Protein AF-A0A961PX76-F1 (afdb_monomer)

Radius of gyration: 16.4 Å; Cα contacts (8 Å, |Δi|>4): 57; chains: 1; bounding box: 44×27×39 Å

Structure (mmCIF, N/CA/C/O backbone):
data_AF-A0A961PX76-F1
#
_entry.id   AF-A0A961PX76-F1
#
loop_
_atom_site.group_PDB
_atom_site.id
_atom_site.type_symbol
_atom_site.label_atom_id
_atom_site.label_alt_id
_atom_site.label_comp_id
_atom_site.label_asym_id
_atom_site.label_entity_id
_atom_site.label_seq_id
_atom_site.pdbx_PDB_ins_code
_atom_site.Cartn_x
_atom_site.Cartn_y
_atom_site.Cartn_z
_atom_site.occupancy
_atom_site.B_iso_or_equiv
_atom_site.auth_seq_id
_atom_site.auth_comp_id
_atom_site.auth_asym_id
_atom_site.auth_atom_id
_atom_site.pdbx_PDB_model_num
ATOM 1 N N . ASP A 1 1 ? 16.972 -18.430 8.134 1.00 35.00 1 ASP A N 1
ATOM 2 C CA . ASP A 1 1 ? 16.895 -17.185 7.349 1.00 35.00 1 ASP A CA 1
ATOM 3 C C . ASP A 1 1 ? 16.097 -17.425 6.084 1.00 35.00 1 ASP A C 1
ATOM 5 O O . ASP A 1 1 ? 16.398 -18.370 5.367 1.00 35.00 1 ASP A O 1
ATOM 9 N N . VAL A 1 2 ? 15.026 -16.662 5.852 1.00 33.31 2 VAL A N 1
ATOM 10 C CA . VAL A 1 2 ? 14.246 -16.749 4.605 1.00 33.31 2 VAL A CA 1
ATOM 11 C C . VAL A 1 2 ? 14.569 -15.510 3.787 1.00 33.31 2 VAL A C 1
ATOM 13 O O . VAL A 1 2 ? 13.927 -14.470 3.909 1.00 33.31 2 VAL A O 1
ATOM 16 N N . GLU A 1 3 ? 15.621 -15.618 2.987 1.00 38.56 3 GLU A N 1
ATOM 17 C CA . GLU A 1 3 ? 15.959 -14.637 1.967 1.00 38.56 3 GLU A CA 1
ATOM 18 C C . GLU A 1 3 ? 14.963 -14.769 0.802 1.00 38.56 3 GLU A C 1
ATOM 20 O O . GLU A 1 3 ? 15.028 -15.699 0.001 1.00 38.56 3 GLU A O 1
ATOM 25 N N . TYR A 1 4 ? 14.009 -13.839 0.710 1.00 48.41 4 TYR A N 1
ATOM 26 C CA . TYR A 1 4 ? 13.098 -13.677 -0.433 1.00 48.41 4 TYR A CA 1
ATOM 27 C C . TYR A 1 4 ? 13.863 -13.127 -1.661 1.00 48.41 4 TYR A C 1
ATOM 29 O O . TYR A 1 4 ? 13.636 -12.005 -2.114 1.00 48.41 4 TYR A O 1
ATOM 37 N N . LEU A 1 5 ? 14.823 -13.892 -2.187 1.00 47.50 5 LEU A N 1
ATOM 38 C CA . LEU A 1 5 ? 15.730 -13.442 -3.252 1.00 47.50 5 LEU A CA 1
ATOM 39 C C . LEU A 1 5 ? 15.156 -13.524 -4.682 1.00 47.50 5 LEU A C 1
ATOM 41 O O . LEU A 1 5 ? 15.677 -12.830 -5.552 1.00 47.50 5 LEU A O 1
ATOM 45 N N . ASP A 1 6 ? 14.051 -14.242 -4.919 1.00 57.62 6 ASP A N 1
ATOM 46 C CA . ASP A 1 6 ? 13.464 -14.432 -6.267 1.00 57.62 6 ASP A CA 1
ATOM 47 C C . ASP A 1 6 ? 12.213 -13.576 -6.554 1.00 57.62 6 ASP A C 1
ATOM 49 O O . ASP A 1 6 ? 11.409 -13.865 -7.442 1.00 57.62 6 ASP A O 1
ATOM 53 N N . GLY A 1 7 ? 12.014 -12.492 -5.803 1.00 65.19 7 GLY A N 1
ATOM 54 C CA . GLY A 1 7 ? 10.954 -11.528 -6.094 1.00 65.19 7 GLY A CA 1
ATOM 55 C C . GLY A 1 7 ? 11.289 -10.659 -7.316 1.00 65.19 7 GLY A C 1
ATOM 56 O O . GLY A 1 7 ? 12.454 -10.315 -7.530 1.00 65.19 7 GLY A O 1
ATOM 57 N N . PRO A 1 8 ? 10.292 -10.198 -8.098 1.00 76.25 8 PRO A N 1
ATOM 58 C CA . PRO A 1 8 ? 10.538 -9.275 -9.213 1.00 76.25 8 PRO A CA 1
ATOM 59 C C . PRO A 1 8 ? 11.103 -7.922 -8.730 1.00 76.25 8 PRO A C 1
ATOM 61 O O . PRO A 1 8 ? 11.647 -7.143 -9.517 1.00 76.25 8 PRO A O 1
ATOM 64 N N . PHE A 1 9 ? 10.999 -7.661 -7.428 1.00 82.69 9 PHE A N 1
ATOM 65 C CA . PHE A 1 9 ? 11.474 -6.475 -6.744 1.00 82.69 9 PHE A CA 1
ATOM 66 C C . PHE A 1 9 ? 12.948 -6.591 -6.343 1.00 82.69 9 PHE A C 1
ATOM 68 O O . PHE A 1 9 ? 13.419 -7.609 -5.833 1.00 82.69 9 PHE A O 1
ATOM 75 N N . ARG A 1 10 ? 13.686 -5.509 -6.568 1.00 85.31 10 ARG A N 1
ATOM 76 C CA . ARG A 1 10 ? 14.980 -5.242 -5.951 1.00 85.31 10 ARG A CA 1
ATOM 77 C C . ARG A 1 10 ? 14.787 -4.843 -4.491 1.00 85.31 10 ARG A C 1
ATOM 79 O O . ARG A 1 10 ? 15.524 -5.323 -3.640 1.00 85.31 10 ARG A O 1
ATOM 86 N N . TYR A 1 11 ? 13.783 -4.012 -4.222 1.00 86.31 11 TYR A N 1
ATOM 87 C CA . TYR A 1 11 ? 13.253 -3.777 -2.885 1.00 86.31 11 TYR A CA 1
ATOM 88 C C . TYR A 1 11 ? 11.756 -3.483 -2.951 1.00 86.31 11 TYR A C 1
ATOM 90 O O . TYR A 1 11 ? 11.233 -3.041 -3.975 1.00 86.31 11 TYR A O 1
ATOM 98 N N . LEU A 1 12 ? 11.092 -3.729 -1.829 1.00 86.88 12 LEU A N 1
ATOM 99 C CA . LEU A 1 12 ? 9.708 -3.374 -1.574 1.00 86.88 12 LEU A CA 1
ATOM 100 C C . LEU A 1 12 ? 9.619 -2.985 -0.099 1.00 86.88 12 LEU A C 1
ATOM 102 O O . LEU A 1 12 ? 9.770 -3.831 0.778 1.00 86.88 12 LEU A O 1
ATOM 106 N N . ASN A 1 13 ? 9.390 -1.706 0.155 1.00 87.25 13 ASN A N 1
ATOM 107 C CA . ASN A 1 13 ? 9.190 -1.134 1.471 1.00 87.25 13 ASN A CA 1
ATOM 108 C C . ASN A 1 13 ? 7.721 -0.748 1.593 1.00 87.25 13 ASN A C 1
ATOM 110 O O . ASN A 1 13 ? 7.229 0.086 0.837 1.00 87.25 13 ASN A O 1
ATOM 114 N N . ASN A 1 14 ? 7.013 -1.330 2.550 1.00 89.06 14 ASN A N 1
ATOM 115 C CA . ASN A 1 14 ? 5.639 -0.956 2.844 1.00 89.06 14 ASN A CA 1
ATOM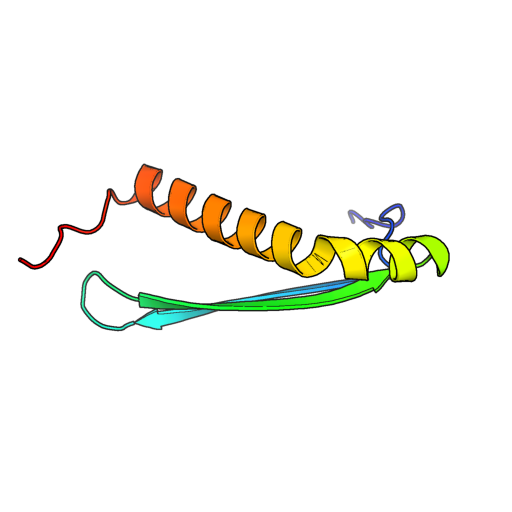 116 C C . ASN A 1 14 ? 5.515 -0.560 4.310 1.00 89.06 14 ASN A C 1
ATOM 118 O O . ASN A 1 14 ? 6.085 -1.209 5.186 1.00 89.06 14 ASN A O 1
ATOM 122 N N . HIS A 1 15 ? 4.725 0.469 4.585 1.00 89.56 15 HIS A N 1
ATOM 123 C CA . HIS A 1 15 ? 4.343 0.793 5.948 1.00 89.56 15 HIS A CA 1
ATOM 124 C C . HIS A 1 15 ? 2.872 1.168 6.027 1.00 89.56 15 HIS A C 1
ATOM 126 O O . HIS A 1 15 ? 2.284 1.715 5.094 1.00 89.56 15 HIS A O 1
ATOM 132 N N . TRP A 1 16 ? 2.299 0.826 7.171 1.00 91.56 16 TRP A N 1
ATOM 133 C CA . TRP A 1 16 ? 0.949 1.184 7.553 1.00 91.56 16 TRP A CA 1
ATOM 134 C C . TRP A 1 16 ? 1.048 2.017 8.813 1.00 91.56 16 TRP A C 1
ATOM 136 O O . TRP A 1 16 ? 1.730 1.625 9.764 1.00 91.56 16 TRP A O 1
ATOM 146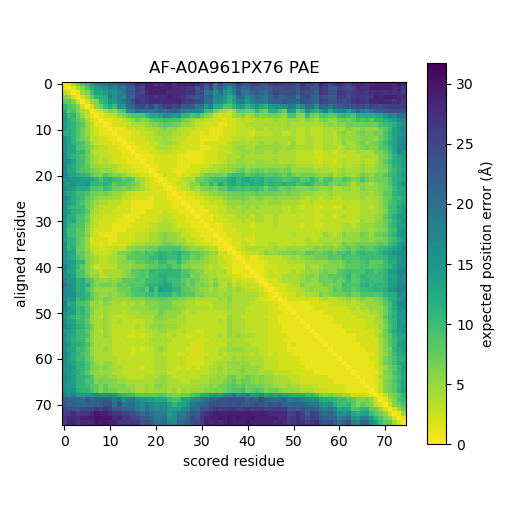 N N . LYS A 1 17 ? 0.361 3.148 8.822 1.00 92.69 17 LYS A N 1
ATOM 147 C CA . LYS A 1 17 ? 0.193 3.967 10.010 1.00 92.69 17 LYS A CA 1
ATOM 148 C C . LYS A 1 17 ? -1.294 4.091 10.289 1.00 92.69 17 LYS A C 1
ATOM 150 O O . LYS A 1 17 ? -2.090 4.324 9.387 1.00 92.69 17 LYS A O 1
ATOM 155 N N . PHE A 1 18 ? -1.642 3.892 11.550 1.00 91.62 18 PHE A N 1
ATOM 156 C CA . PHE A 1 18 ? -3.010 3.963 12.033 1.00 91.62 18 PHE A CA 1
ATOM 157 C C . PHE A 1 18 ? -3.087 5.122 13.013 1.00 91.62 18 PHE A C 1
ATOM 159 O O . PHE A 1 18 ? -2.497 5.061 14.093 1.00 91.62 18 PHE A O 1
ATOM 166 N N . GLU A 1 19 ? -3.784 6.183 12.629 1.00 93.62 19 GLU A N 1
ATOM 167 C CA . GLU A 1 19 ? -4.023 7.337 13.486 1.00 93.62 19 GLU A CA 1
ATOM 168 C C . GLU A 1 19 ? -5.435 7.248 14.073 1.00 93.62 19 GLU A C 1
ATOM 170 O O . GLU A 1 19 ? -6.410 7.284 13.322 1.00 93.62 19 GLU A O 1
ATOM 175 N N . PRO A 1 20 ? -5.604 7.126 15.400 1.00 91.62 20 PRO A N 1
ATOM 176 C CA . PRO A 1 20 ? -6.931 7.115 16.005 1.00 91.62 20 PRO A CA 1
ATOM 177 C C . PRO A 1 20 ? -7.704 8.408 15.698 1.00 91.62 20 PRO A C 1
ATOM 179 O O . PRO A 1 20 ? -7.193 9.511 15.895 1.00 91.62 20 PRO A O 1
ATOM 182 N N . ARG A 1 21 ? -8.958 8.276 15.253 1.00 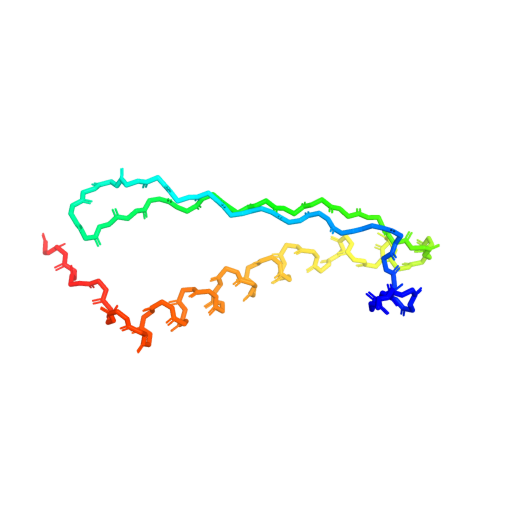91.88 21 ARG A N 1
ATOM 183 C CA . ARG A 1 21 ? -9.895 9.393 15.006 1.00 91.88 21 ARG A CA 1
ATOM 184 C C . ARG A 1 21 ? -11.134 9.328 15.915 1.00 91.88 21 ARG A C 1
ATOM 186 O O . ARG A 1 21 ? -12.109 10.040 15.697 1.00 91.88 21 ARG A O 1
ATOM 193 N N . GLY A 1 22 ? -11.081 8.487 16.946 1.00 85.81 22 GLY A N 1
ATOM 194 C CA . GLY A 1 22 ? -12.141 8.238 17.919 1.00 85.81 22 GLY A CA 1
ATOM 195 C C . GLY A 1 22 ? -11.952 6.868 18.572 1.00 85.81 22 GLY A C 1
ATOM 196 O O . GLY A 1 22 ? -10.962 6.185 18.316 1.00 85.81 22 GLY A O 1
ATOM 197 N N . GLU A 1 23 ? -12.907 6.430 19.393 1.00 83.31 23 GLU A N 1
ATOM 198 C CA . GLU A 1 23 ? -12.821 5.129 20.084 1.00 83.31 23 GLU A CA 1
ATOM 199 C C . GLU A 1 23 ? -12.959 3.923 19.141 1.00 83.31 23 GLU A C 1
ATOM 201 O O . GLU A 1 23 ? -12.490 2.829 19.444 1.00 83.31 23 GLU A O 1
ATOM 206 N N . ARG A 1 24 ? -13.616 4.112 17.991 1.00 83.44 24 ARG A N 1
ATOM 207 C CA . ARG A 1 24 ? -13.924 3.046 17.023 1.00 83.44 24 ARG A CA 1
ATOM 208 C C . ARG A 1 24 ? -13.579 3.406 15.578 1.00 83.44 24 ARG A C 1
ATOM 210 O O . ARG A 1 24 ? -14.031 2.734 14.655 1.00 83.44 24 ARG A O 1
ATOM 217 N N . SER A 1 25 ? -12.800 4.463 15.377 1.00 84.12 25 SER A N 1
ATOM 218 C CA . SER A 1 25 ? -12.367 4.914 14.057 1.00 84.12 25 SER A CA 1
ATOM 219 C C . SER A 1 25 ? -10.877 5.228 14.063 1.00 84.12 25 SER A C 1
ATOM 221 O O . SER A 1 25 ? -10.314 5.716 15.046 1.00 84.12 25 SER A O 1
ATOM 223 N N . CYS A 1 26 ? -10.229 4.952 12.940 1.00 88.38 26 CYS A N 1
ATOM 224 C CA . CYS A 1 26 ? -8.871 5.389 12.678 1.00 88.38 26 CYS A CA 1
ATOM 225 C C . CYS A 1 26 ? -8.764 5.841 11.229 1.00 88.38 26 CYS A C 1
ATOM 227 O O . CYS A 1 26 ? -9.501 5.374 10.360 1.00 88.38 26 CYS A O 1
ATOM 229 N N . GLU A 1 27 ? -7.853 6.766 10.999 1.00 90.19 27 GLU A N 1
ATOM 230 C CA . GLU A 1 27 ? -7.344 7.080 9.682 1.00 90.19 27 GLU A CA 1
ATOM 231 C C . GLU A 1 27 ? -6.163 6.158 9.390 1.00 90.19 27 GLU A C 1
ATOM 233 O O . GLU A 1 27 ? -5.372 5.833 10.282 1.00 90.19 27 GLU A O 1
ATOM 238 N N . VAL A 1 28 ? -6.091 5.688 8.149 1.00 89.88 28 VAL A N 1
ATOM 239 C CA . VAL A 1 28 ? -5.091 4.721 7.713 1.00 89.88 28 VAL A CA 1
ATOM 240 C C . VAL A 1 28 ? -4.236 5.362 6.636 1.00 89.88 28 VAL A C 1
ATOM 242 O O . VAL A 1 28 ? -4.708 5.565 5.520 1.00 89.88 28 VAL A O 1
ATOM 245 N N . ASP A 1 29 ? -2.967 5.604 6.952 1.00 90.88 29 ASP A N 1
ATOM 246 C CA . ASP A 1 29 ? -1.975 5.968 5.949 1.00 90.88 29 ASP A CA 1
ATOM 247 C C . ASP A 1 29 ? -1.286 4.698 5.465 1.00 90.88 29 ASP A C 1
ATOM 249 O O . ASP A 1 29 ? -0.645 3.969 6.234 1.00 90.88 29 ASP A O 1
ATOM 253 N N . PHE A 1 30 ? -1.410 4.436 4.168 1.00 89.44 30 PHE A N 1
ATOM 254 C CA . PHE A 1 30 ? -0.719 3.339 3.515 1.00 89.44 30 PHE A CA 1
ATOM 255 C C . PHE A 1 30 ? 0.314 3.874 2.534 1.00 89.44 30 PHE A C 1
ATOM 257 O O . PHE A 1 30 ? -0.009 4.625 1.614 1.00 89.44 30 PHE A O 1
ATOM 264 N N . PHE A 1 31 ? 1.554 3.432 2.708 1.00 89.69 31 PHE A N 1
ATOM 265 C CA . PHE A 1 31 ? 2.664 3.797 1.846 1.00 89.69 31 PHE A CA 1
ATOM 266 C C . PHE A 1 31 ? 3.379 2.559 1.330 1.00 89.69 31 PHE A C 1
ATOM 268 O O . PHE A 1 31 ? 3.618 1.594 2.065 1.00 89.69 31 PHE A O 1
ATOM 275 N N . VAL A 1 32 ? 3.776 2.635 0.064 1.00 87.81 32 VAL A N 1
ATOM 276 C CA . VAL A 1 32 ? 4.594 1.629 -0.600 1.00 87.81 32 VAL A CA 1
ATOM 277 C C . VAL A 1 32 ? 5.636 2.330 -1.457 1.00 87.81 32 VAL A C 1
ATOM 279 O O . VAL A 1 32 ? 5.298 3.185 -2.271 1.00 87.81 32 VAL A O 1
ATOM 282 N N . ASP A 1 33 ? 6.882 1.906 -1.304 1.00 87.75 33 ASP A N 1
ATOM 283 C CA . ASP A 1 33 ? 8.014 2.283 -2.138 1.00 87.75 33 ASP A CA 1
ATOM 284 C C . ASP A 1 33 ? 8.716 1.018 -2.634 1.00 87.75 33 ASP A C 1
ATOM 286 O O . ASP A 1 33 ? 8.902 0.064 -1.879 1.00 87.75 33 ASP A O 1
ATOM 290 N N . PHE A 1 34 ? 9.055 0.959 -3.917 1.00 85.94 34 PHE A N 1
ATOM 291 C CA . PHE A 1 34 ? 9.592 -0.255 -4.524 1.00 85.94 34 PHE A CA 1
ATOM 292 C C . PHE A 1 34 ? 10.419 0.037 -5.772 1.00 85.94 34 PHE A C 1
ATOM 294 O O . PHE A 1 34 ? 10.182 0.989 -6.514 1.00 85.94 34 PHE A O 1
ATOM 301 N N . GLU A 1 35 ? 11.324 -0.888 -6.073 1.00 86.12 35 GLU A N 1
ATOM 302 C CA . GLU A 1 35 ? 12.068 -0.923 -7.328 1.00 86.12 35 GLU A CA 1
ATOM 303 C C . GLU A 1 35 ? 12.001 -2.333 -7.902 1.00 86.12 35 GLU A C 1
ATOM 305 O O . GLU A 1 35 ? 12.268 -3.303 -7.194 1.00 86.12 35 GLU A O 1
ATOM 310 N N . PHE A 1 36 ? 11.666 -2.472 -9.184 1.00 85.94 36 PHE A N 1
ATOM 311 C CA . PHE A 1 36 ? 11.779 -3.744 -9.892 1.00 85.94 36 PHE A CA 1
ATOM 312 C C . PHE A 1 36 ? 13.207 -3.987 -10.380 1.00 85.94 36 PHE A C 1
ATOM 314 O O . PHE A 1 36 ? 13.889 -3.082 -10.851 1.00 85.94 36 PHE A O 1
ATOM 321 N N . ARG A 1 37 ? 13.634 -5.255 -10.379 1.00 83.00 37 ARG A N 1
ATOM 322 C CA . ARG A 1 37 ? 14.911 -5.673 -10.988 1.00 83.00 37 ARG A CA 1
ATOM 323 C C . ARG A 1 37 ? 14.904 -5.528 -12.512 1.00 83.00 37 ARG A C 1
ATOM 325 O O . ARG A 1 37 ? 15.952 -5.359 -13.126 1.00 83.00 37 ARG A O 1
ATOM 332 N N . SER A 1 38 ? 13.727 -5.624 -13.131 1.00 85.56 38 SER A N 1
ATOM 333 C CA . SER A 1 38 ? 13.554 -5.558 -14.583 1.00 85.56 38 SER A CA 1
ATOM 334 C C . SER A 1 38 ? 13.016 -4.199 -15.015 1.00 85.56 38 SER A C 1
ATOM 336 O O . SER A 1 38 ? 11.910 -3.811 -14.636 1.00 85.56 38 SER A O 1
ATOM 338 N N . ALA A 1 39 ? 13.750 -3.523 -15.902 1.00 83.75 39 ALA A N 1
ATOM 339 C CA . ALA A 1 39 ? 13.317 -2.269 -16.517 1.00 83.75 39 ALA A CA 1
ATOM 340 C C . ALA A 1 39 ? 12.006 -2.416 -17.312 1.00 83.75 39 ALA A C 1
ATOM 342 O O . ALA A 1 39 ? 11.241 -1.460 -17.425 1.00 83.75 39 ALA A O 1
ATOM 343 N N . LEU A 1 40 ? 11.720 -3.612 -17.843 1.00 84.56 40 LEU A N 1
ATOM 344 C CA . LEU A 1 40 ? 10.445 -3.899 -18.501 1.00 84.56 40 LEU A CA 1
ATOM 345 C C . LEU A 1 40 ? 9.296 -3.921 -17.484 1.00 84.56 40 LEU A C 1
ATOM 347 O O . LEU A 1 40 ? 8.281 -3.264 -17.700 1.00 84.56 40 LEU A O 1
ATOM 351 N N . LEU A 1 41 ? 9.472 -4.620 -16.357 1.00 81.56 41 LEU A N 1
ATOM 352 C CA . LEU A 1 41 ? 8.465 -4.666 -15.290 1.00 81.56 41 LEU A CA 1
ATOM 353 C C . LEU A 1 41 ? 8.238 -3.280 -14.674 1.00 81.56 41 LEU A C 1
ATOM 355 O O . LEU A 1 41 ? 7.088 -2.889 -14.484 1.00 81.56 41 LEU A O 1
ATOM 359 N N . GLN A 1 42 ? 9.308 -2.501 -14.471 1.00 82.62 42 GLN A N 1
ATOM 360 C CA . GLN A 1 42 ? 9.230 -1.114 -13.995 1.00 82.62 42 GLN A CA 1
ATOM 361 C C . GLN A 1 42 ? 8.399 -0.218 -14.933 1.00 82.62 42 GLN A C 1
ATOM 363 O O . GLN A 1 42 ? 7.709 0.688 -14.474 1.00 82.62 42 GLN A O 1
ATOM 368 N N . ARG A 1 43 ? 8.427 -0.459 -16.250 1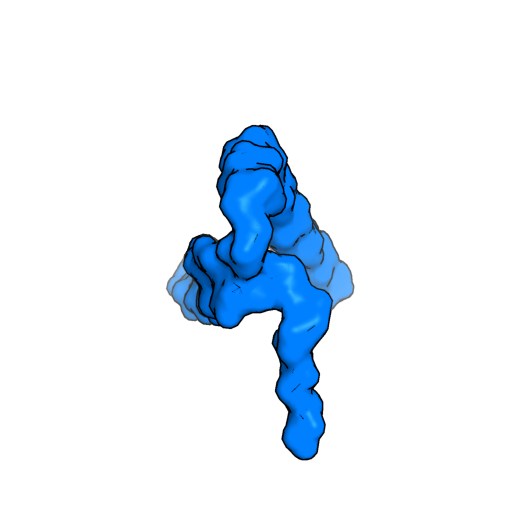.00 82.44 43 ARG A N 1
ATOM 369 C CA . ARG A 1 43 ? 7.618 0.303 -17.220 1.00 82.44 43 ARG A CA 1
ATOM 370 C C . ARG A 1 43 ? 6.158 -0.140 -17.244 1.00 82.44 43 ARG A C 1
ATOM 372 O O . ARG A 1 43 ? 5.274 0.703 -17.350 1.00 82.44 43 ARG A O 1
ATOM 379 N N . ILE A 1 44 ? 5.901 -1.444 -17.145 1.00 84.19 44 ILE A N 1
ATOM 380 C CA . ILE A 1 44 ? 4.537 -1.992 -17.181 1.00 84.19 44 ILE A CA 1
ATOM 381 C C . ILE A 1 44 ? 3.777 -1.639 -15.903 1.00 84.19 44 ILE A C 1
ATOM 383 O O . ILE A 1 44 ? 2.607 -1.263 -15.979 1.00 84.19 44 ILE A O 1
ATOM 387 N N . ILE A 1 45 ? 4.428 -1.725 -14.735 1.00 82.06 45 ILE A N 1
ATOM 388 C CA . ILE A 1 45 ? 3.748 -1.488 -13.458 1.00 82.06 45 ILE A CA 1
ATOM 389 C C . ILE A 1 45 ? 3.145 -0.086 -13.394 1.00 82.06 45 ILE A C 1
ATOM 391 O O . ILE A 1 45 ? 2.033 0.041 -12.904 1.00 82.06 45 ILE A O 1
ATOM 395 N N . GLY A 1 46 ? 3.796 0.940 -13.956 1.00 79.44 46 GLY A N 1
ATOM 396 C CA . GLY A 1 46 ? 3.271 2.309 -13.953 1.00 79.44 46 GLY A CA 1
ATOM 397 C C . GLY A 1 46 ? 1.858 2.424 -14.540 1.00 79.44 46 GLY A C 1
ATOM 398 O O . GLY A 1 46 ? 1.066 3.230 -14.065 1.00 79.44 46 GLY A O 1
ATOM 399 N N . VAL A 1 47 ? 1.505 1.564 -15.503 1.00 85.44 47 VAL A N 1
ATOM 400 C CA . VAL A 1 47 ? 0.174 1.534 -16.135 1.00 85.44 47 VAL A CA 1
ATOM 401 C C . VAL A 1 47 ? -0.903 0.989 -15.191 1.00 85.44 47 VAL A C 1
ATOM 403 O O . VAL A 1 47 ? -2.055 1.407 -15.253 1.00 85.44 47 VAL A O 1
ATOM 406 N N . VAL A 1 48 ? -0.540 0.055 -14.309 1.00 84.19 48 VAL A N 1
ATOM 407 C CA . VAL A 1 48 ? -1.483 -0.667 -13.433 1.00 84.19 48 VAL A CA 1
ATOM 408 C C . VAL A 1 48 ? -1.302 -0.349 -11.949 1.00 84.19 48 VAL A C 1
ATOM 410 O O . VAL A 1 48 ? -2.047 -0.867 -11.119 1.00 84.19 48 VAL A O 1
ATOM 413 N N . PHE A 1 49 ? -0.333 0.498 -11.600 1.00 84.69 49 PHE A N 1
ATOM 414 C CA . PHE A 1 49 ? 0.091 0.729 -10.223 1.00 84.69 49 PHE A CA 1
ATOM 415 C C . PHE A 1 49 ? -1.049 1.261 -9.357 1.00 84.69 49 PHE A C 1
ATOM 417 O O . PHE A 1 49 ? -1.335 0.702 -8.302 1.00 84.69 49 PH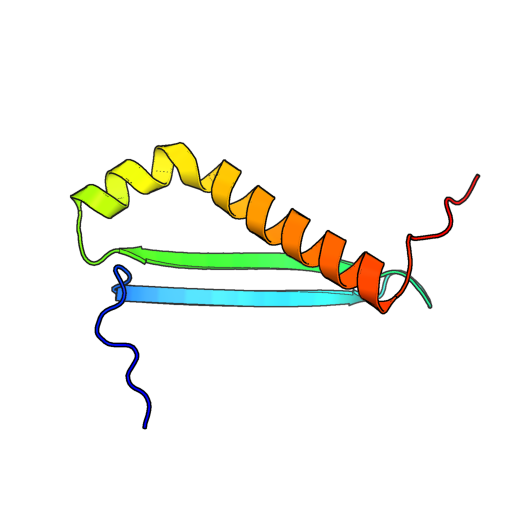E A O 1
ATOM 424 N N . ASN A 1 50 ? -1.761 2.280 -9.843 1.00 86.06 50 ASN A N 1
ATOM 425 C CA . ASN A 1 50 ? -2.889 2.870 -9.123 1.00 86.06 50 ASN A CA 1
ATOM 426 C C . ASN A 1 50 ? -3.984 1.831 -8.813 1.00 86.06 50 ASN A C 1
ATOM 428 O O . ASN A 1 50 ? -4.497 1.752 -7.700 1.00 86.06 50 ASN A O 1
ATOM 432 N N . GLU A 1 51 ? -4.302 0.971 -9.782 1.00 90.31 51 GLU A N 1
ATOM 433 C CA . GLU A 1 51 ? -5.299 -0.085 -9.597 1.00 90.31 51 GLU A CA 1
ATOM 434 C C . GLU A 1 51 ? -4.80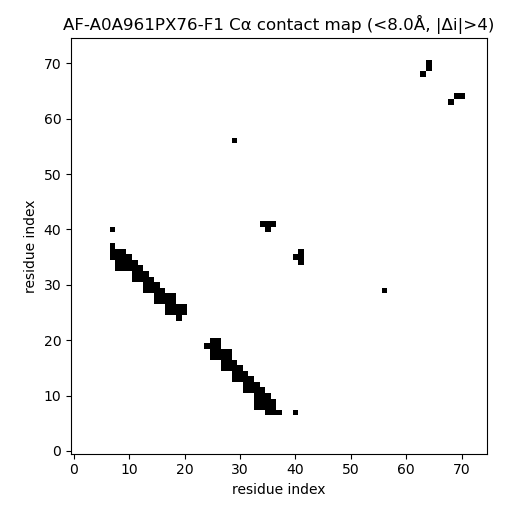5 -1.177 -8.635 1.00 90.31 51 GLU A C 1
ATOM 436 O O . GLU A 1 51 ? -5.577 -1.668 -7.809 1.00 90.31 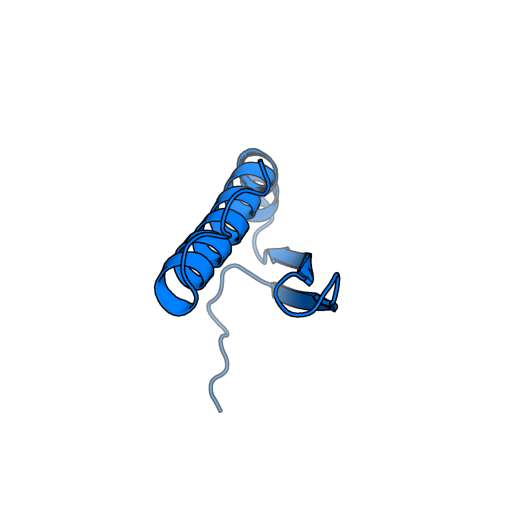51 GLU A O 1
ATOM 441 N N . ALA A 1 52 ? -3.518 -1.531 -8.683 1.00 87.81 52 ALA A N 1
ATOM 442 C CA . ALA A 1 52 ? -2.918 -2.448 -7.719 1.00 87.81 52 ALA A CA 1
ATOM 443 C C . ALA A 1 52 ? -3.005 -1.892 -6.288 1.00 87.81 52 ALA A C 1
ATOM 445 O O . ALA A 1 52 ? -3.428 -2.606 -5.378 1.00 87.81 52 ALA A O 1
ATOM 446 N N . MET A 1 53 ? -2.701 -0.606 -6.101 1.00 87.81 53 MET A N 1
ATOM 447 C CA . MET A 1 53 ? -2.803 0.073 -4.808 1.00 87.81 53 MET A CA 1
ATOM 448 C C . MET A 1 53 ? -4.237 0.090 -4.276 1.00 87.81 53 MET A C 1
ATOM 450 O O . MET A 1 53 ? -4.474 -0.319 -3.138 1.00 87.81 53 MET A O 1
ATOM 454 N N . HIS A 1 54 ? -5.220 0.436 -5.111 1.00 89.69 54 HIS A N 1
ATOM 455 C CA . HIS A 1 54 ? -6.630 0.356 -4.723 1.00 89.69 54 HIS A CA 1
ATOM 456 C C . HIS A 1 54 ? -7.058 -1.061 -4.335 1.00 89.69 54 HIS A C 1
ATOM 458 O O . HIS A 1 54 ? -7.870 -1.244 -3.429 1.00 89.69 54 HIS A O 1
ATOM 464 N N . ARG A 1 55 ? -6.539 -2.098 -5.001 1.00 91.81 55 ARG A N 1
ATOM 465 C CA . ARG A 1 55 ? -6.834 -3.489 -4.624 1.00 91.81 55 ARG A CA 1
ATOM 466 C C . ARG A 1 55 ? -6.279 -3.841 -3.250 1.00 91.81 55 ARG A C 1
ATOM 468 O O . ARG A 1 55 ? -6.975 -4.545 -2.520 1.00 91.81 55 ARG A O 1
ATOM 475 N N . ILE A 1 56 ? -5.091 -3.349 -2.900 1.00 90.31 56 ILE A N 1
ATOM 476 C CA . ILE A 1 56 ? -4.497 -3.557 -1.575 1.00 90.31 56 ILE A CA 1
ATOM 477 C C . ILE A 1 56 ? -5.358 -2.887 -0.501 1.00 90.31 56 ILE A C 1
ATOM 479 O O . ILE A 1 56 ? -5.771 -3.567 0.437 1.00 90.31 56 ILE A O 1
ATOM 483 N N . VAL A 1 57 ? -5.706 -1.607 -0.677 1.00 90.31 57 VAL A N 1
ATOM 484 C CA . VAL A 1 57 ? -6.563 -0.869 0.272 1.00 90.31 57 VAL A CA 1
ATOM 485 C C . VAL A 1 57 ? -7.916 -1.561 0.432 1.00 90.31 57 VAL A C 1
ATOM 487 O O . VAL A 1 57 ? -8.305 -1.909 1.542 1.00 90.31 57 VAL A O 1
ATOM 490 N N . ARG A 1 58 ? -8.586 -1.910 -0.673 1.00 91.38 58 ARG A N 1
ATOM 491 C CA . ARG A 1 58 ? -9.874 -2.620 -0.617 1.00 91.38 58 ARG A CA 1
ATOM 492 C C . ARG A 1 58 ? -9.767 -3.991 0.052 1.00 91.38 58 ARG A C 1
ATOM 494 O O . ARG A 1 58 ? -10.706 -4.437 0.705 1.00 91.38 58 ARG A O 1
ATOM 501 N N . ALA A 1 59 ? -8.668 -4.718 -0.153 1.00 92.31 59 ALA A N 1
ATOM 502 C CA . ALA A 1 59 ? -8.451 -6.001 0.514 1.00 92.31 59 ALA A CA 1
ATOM 503 C C . ALA A 1 59 ? -8.271 -5.824 2.025 1.00 92.31 59 ALA A C 1
ATOM 505 O O . ALA A 1 59 ? -8.841 -6.601 2.795 1.00 92.31 59 ALA A O 1
ATOM 506 N N . PHE A 1 60 ? -7.540 -4.785 2.430 1.00 89.81 60 PHE A N 1
ATOM 507 C CA . PHE A 1 60 ? -7.395 -4.396 3.824 1.00 89.81 60 PHE A CA 1
ATOM 508 C C . PHE A 1 60 ? -8.754 -4.040 4.449 1.00 89.81 60 PHE A C 1
ATOM 510 O O . PHE A 1 60 ? -9.141 -4.657 5.439 1.00 89.81 60 PHE A O 1
ATOM 517 N N . GLU A 1 61 ? -9.528 -3.146 3.828 1.00 88.94 61 GLU A N 1
ATOM 518 C CA . GLU A 1 61 ? -10.861 -2.738 4.297 1.00 88.94 61 GLU A CA 1
ATOM 519 C C . GLU A 1 61 ? -11.820 -3.926 4.424 1.00 88.94 61 GLU A C 1
ATOM 521 O O . GLU A 1 61 ? -12.489 -4.080 5.444 1.00 88.94 61 GLU A O 1
ATOM 526 N N . ARG A 1 62 ? -11.850 -4.826 3.429 1.00 91.81 62 ARG A N 1
ATOM 527 C CA . ARG A 1 62 ? -12.666 -6.050 3.500 1.00 91.81 62 ARG A CA 1
ATOM 528 C C . ARG A 1 62 ? -12.277 -6.925 4.685 1.00 91.81 62 ARG A C 1
ATOM 530 O O . ARG A 1 62 ? -13.151 -7.477 5.351 1.00 91.81 62 ARG A O 1
ATOM 537 N N . ARG A 1 63 ? -10.976 -7.080 4.949 1.00 91.00 63 ARG A N 1
ATOM 538 C CA . ARG A 1 63 ? -10.495 -7.872 6.085 1.00 91.00 63 ARG A CA 1
ATOM 539 C C . ARG A 1 63 ? -10.841 -7.202 7.411 1.00 91.00 63 ARG A C 1
ATOM 541 O O . ARG A 1 63 ? -11.260 -7.905 8.327 1.00 91.00 63 ARG A O 1
ATOM 548 N N . ALA A 1 64 ? -10.709 -5.882 7.496 1.00 87.94 64 ALA A N 1
ATOM 549 C CA . ALA A 1 64 ? -11.121 -5.112 8.661 1.00 87.94 64 ALA A CA 1
ATOM 550 C C . ALA A 1 64 ? -12.627 -5.271 8.915 1.00 87.94 64 ALA A C 1
ATOM 552 O O . ALA A 1 64 ? -13.013 -5.636 10.020 1.00 87.94 64 ALA A O 1
ATOM 553 N N . GLY A 1 65 ? -13.465 -5.135 7.884 1.00 88.50 65 GLY A N 1
ATOM 554 C CA . GLY A 1 65 ? -14.908 -5.361 7.982 1.00 88.50 65 GLY A CA 1
ATOM 555 C C . GLY A 1 65 ? -15.271 -6.786 8.412 1.00 88.50 65 GLY A C 1
ATOM 556 O O . GLY A 1 65 ? -16.167 -6.976 9.228 1.00 88.50 65 GLY A O 1
ATOM 557 N N . ALA A 1 66 ? -14.541 -7.797 7.932 1.00 90.88 66 ALA A N 1
ATOM 558 C CA . ALA A 1 66 ? -14.755 -9.186 8.338 1.00 90.88 66 ALA A CA 1
ATOM 559 C C . ALA A 1 66 ? -14.365 -9.470 9.802 1.00 90.88 66 ALA A C 1
ATOM 561 O O . ALA A 1 66 ? -14.937 -10.368 10.413 1.00 90.88 66 ALA A O 1
ATOM 562 N N . LEU A 1 67 ? -13.381 -8.750 10.353 1.00 88.19 67 LEU A N 1
ATOM 563 C CA . LEU A 1 67 ? -12.904 -8.941 11.729 1.00 88.19 67 LEU A CA 1
ATOM 564 C C . LEU A 1 67 ? -13.636 -8.063 12.751 1.00 88.19 67 LEU A C 1
ATOM 566 O O . LEU A 1 67 ? -13.872 -8.505 13.871 1.00 88.19 67 LEU A O 1
ATOM 570 N N . TYR A 1 68 ? -13.972 -6.830 12.374 1.00 84.94 68 TYR A N 1
ATOM 571 C CA . TYR A 1 68 ? -14.462 -5.788 13.280 1.00 84.94 68 TYR A CA 1
ATOM 572 C C . TYR A 1 68 ? -15.889 -5.314 12.957 1.00 84.94 68 TYR A C 1
ATOM 574 O O . TYR A 1 68 ? -16.451 -4.515 13.705 1.00 84.94 68 TYR A O 1
ATOM 582 N N . GLY A 1 69 ? -16.493 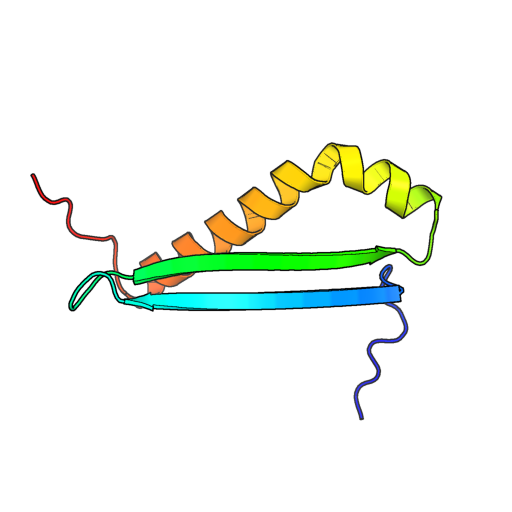-5.825 11.879 1.00 81.00 69 GLY A N 1
ATOM 583 C CA . GLY A 1 69 ? -17.801 -5.398 11.384 1.00 81.00 69 GLY A CA 1
ATOM 584 C C . GLY A 1 69 ? -17.726 -4.168 10.475 1.00 81.00 69 GLY A C 1
ATOM 585 O O . GLY A 1 69 ? -16.703 -3.491 10.382 1.00 81.00 69 GLY A O 1
ATOM 586 N N . VAL A 1 70 ? -18.825 -3.880 9.775 1.00 67.69 70 VAL A N 1
ATOM 587 C CA . VAL A 1 70 ? -18.966 -2.651 8.977 1.00 67.69 70 VAL A CA 1
ATOM 588 C C . VAL A 1 70 ? -19.117 -1.472 9.948 1.00 67.69 70 VAL A C 1
ATOM 590 O O . VAL A 1 70 ? -19.860 -1.619 10.926 1.00 67.69 70 VAL A O 1
ATOM 593 N N . PRO A 1 71 ? -18.435 -0.327 9.736 1.00 61.41 71 PRO A N 1
ATOM 594 C CA . PRO A 1 71 ? -18.692 0.871 10.526 1.00 61.41 71 PRO A CA 1
ATOM 595 C C . PRO A 1 71 ? -20.195 1.150 10.515 1.00 61.41 71 PRO A C 1
ATOM 597 O O . PRO A 1 71 ? -20.807 1.186 9.450 1.00 61.41 71 PRO A O 1
ATOM 600 N N . SER A 1 72 ? -20.803 1.290 11.691 1.00 56.28 72 SER A N 1
ATOM 601 C CA . SER A 1 72 ? -22.184 1.752 11.785 1.00 56.28 72 SER A CA 1
ATOM 602 C C . SER A 1 72 ? -22.232 3.150 11.178 1.00 56.28 72 SER A C 1
ATOM 604 O O . SER A 1 72 ? -21.592 4.052 11.723 1.00 56.28 72 SER A O 1
ATOM 606 N N . GLU A 1 73 ? -22.919 3.309 10.046 1.00 53.34 73 GLU A N 1
ATOM 607 C CA . GLU A 1 73 ? -23.169 4.614 9.435 1.00 53.34 73 GLU A CA 1
ATOM 608 C C . GLU A 1 73 ? -23.702 5.568 10.510 1.00 53.34 73 GLU A C 1
ATOM 610 O O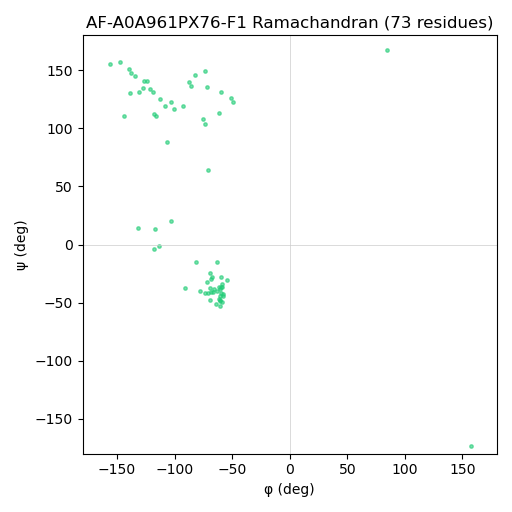 . GLU A 1 73 ? -24.684 5.272 11.195 1.00 53.34 73 GLU A O 1
ATOM 615 N N . ILE A 1 74 ? -23.015 6.695 10.703 1.00 47.84 74 ILE A N 1
ATOM 616 C CA . ILE A 1 74 ? -23.610 7.831 11.397 1.00 47.84 74 ILE A CA 1
ATOM 617 C C . ILE A 1 74 ? -24.573 8.445 10.381 1.00 47.84 74 ILE A C 1
ATOM 619 O O . ILE A 1 74 ? -24.129 8.976 9.364 1.00 47.84 74 ILE A O 1
ATOM 623 N N . SER A 1 75 ? -25.866 8.260 10.650 1.00 35.53 75 SER A N 1
ATOM 624 C CA . SER A 1 75 ? -27.005 8.957 10.031 1.00 35.53 75 SER A CA 1
ATOM 625 C C . SER A 1 75 ? -26.774 10.454 9.838 1.00 35.53 75 SER A C 1
ATOM 627 O O . SER A 1 75 ? -26.154 11.066 10.738 1.00 35.53 75 SER A O 1
#

Sequence (75 aa):
DVEYLDGPFRYLNNHWKFEPRGERSCEVDFFVDFEFRSALLQRIIGVVFNEAMHRIVRAFERRAGALYGVPSEIS

Nearest PDB structures (foldseek):
  6xn5-assembly1_B  TM=4.470E-01  e=2.203E+00  Lactococcus lactis subsp. lactis
  8ftf-assembly1_A  TM=3.131E-01  e=7.427E+00  Salmonella enterica subsp. enterica serovar Typhimurium

Foldseek 3Di:
DDDPPPDQWPDKDKDWDWADPDPQDTDIDIDIDTDGPDPVCVVVCVVCVVVVVVVVVVVVVVVCCVVPNDPDDDD

pLDDT: mean 80.76, std 15.28, range [33.31, 93.62]

Solvent-accessible surface area (backbone atoms only — not comparable to full-atom values): 4782 Å² total; per-residue (Å²): 136,87,79,80,76,87,50,71,48,71,44,77,50,73,52,79,44,78,45,77,72,56,99,89,42,63,47,74,52,79,48,76,50,72,42,51,70,41,74,65,57,52,58,53,43,69,80,46,42,71,61,52,52,51,50,52,52,51,52,49,53,52,51,46,31,75,75,74,46,72,81,78,80,83,126

Mean predicted aligned error: 7.88 Å

Secondary structure (DSSP, 8-state):
----TTSSEEEEEEEEEEEE-SSS-EEEEEEEEEEES-HHHHHHHHHHHHHHHHHHHHHHHHHHHHHH-------